Protein AF-0000000070794628 (afdb_homodimer)

pLDDT: mean 89.6, std 10.46, range [58.03, 98.62]

Structure (mmCIF, N/CA/C/O backbone):
data_AF-0000000070794628-model_v1
#
loop_
_entity.id
_entity.type
_entity.pdbx_description
1 polymer TraD
#
loop_
_atom_site.group_PDB
_atom_site.id
_atom_site.type_symbol
_atom_site.label_atom_id
_atom_site.label_alt_id
_atom_site.label_comp_id
_atom_site.label_asym_id
_atom_site.label_entity_id
_atom_site.label_seq_id
_atom_site.pdbx_PDB_ins_code
_atom_site.Cartn_x
_atom_site.Cartn_y
_atom_site.Cartn_z
_atom_site.occupancy
_atom_site.B_iso_or_equiv
_atom_site.auth_seq_id
_atom_site.auth_comp_id
_atom_site.auth_asym_id
_atom_site.auth_atom_id
_atom_site.pdbx_PDB_model_num
ATOM 1 N N . MET A 1 1 ? -42.969 34.594 23.125 1 58.53 1 MET A N 1
ATOM 2 C CA . MET A 1 1 ? -41.594 34.75 23.641 1 58.53 1 MET A CA 1
ATOM 3 C C . MET A 1 1 ? -40.719 33.594 23.188 1 58.53 1 MET A C 1
ATOM 5 O O . MET A 1 1 ? -39.562 33.812 22.844 1 58.53 1 MET A O 1
ATOM 9 N N . ASN A 1 2 ? -41.219 32.344 23.25 1 72.25 2 ASN A N 1
ATOM 10 C CA . ASN A 1 2 ? -40.5 31.078 23.391 1 72.25 2 ASN A CA 1
ATOM 11 C C . ASN A 1 2 ? -40.062 30.531 22.031 1 72.25 2 ASN A C 1
ATOM 13 O O . ASN A 1 2 ? -39.281 29.609 21.969 1 72.25 2 ASN A O 1
ATOM 17 N N . THR A 1 3 ? -40.375 31.344 21.047 1 85.94 3 THR A N 1
ATOM 18 C CA . THR A 1 3 ? -40.125 30.828 19.703 1 85.94 3 THR A CA 1
ATOM 19 C C . THR A 1 3 ? -38.719 31.156 19.25 1 85.94 3 THR A C 1
ATOM 21 O O . THR A 1 3 ? -38.062 30.359 18.562 1 85.94 3 THR A O 1
ATOM 24 N N . LEU A 1 4 ? -38.281 32.375 19.703 1 88 4 LEU A N 1
ATOM 25 C CA . LEU A 1 4 ? -36.938 32.812 19.344 1 88 4 LEU A CA 1
ATOM 26 C C . LEU A 1 4 ? -35.875 31.891 19.938 1 88 4 LEU A C 1
ATOM 28 O O . LEU A 1 4 ? -34.875 31.594 19.281 1 88 4 LEU A O 1
ATOM 32 N N . GLU A 1 5 ? -36.219 31.5 21.156 1 88.56 5 GLU A N 1
ATOM 33 C CA . GLU A 1 5 ? -35.312 30.594 21.828 1 88.56 5 GLU A CA 1
ATOM 34 C C . GLU A 1 5 ? -35.25 29.234 21.125 1 88.56 5 GLU A C 1
ATOM 36 O O . GLU A 1 5 ? -34.188 28.609 21.031 1 88.56 5 GLU A O 1
ATOM 41 N N . GLN A 1 6 ? -36.406 28.734 20.547 1 89.75 6 GLN A N 1
ATOM 42 C CA . GLN A 1 6 ? -36.5 27.453 19.844 1 89.75 6 GLN A CA 1
ATOM 43 C C . GLN A 1 6 ? -35.688 27.484 18.547 1 89.75 6 GLN A C 1
ATOM 45 O O . GLN A 1 6 ? -35.031 26.5 18.203 1 89.75 6 GLN A O 1
ATOM 50 N N . ILE A 1 7 ? -35.812 28.672 17.938 1 89.81 7 ILE A N 1
ATOM 51 C CA . ILE A 1 7 ? -35.125 28.828 16.672 1 89.81 7 ILE A CA 1
ATOM 52 C C . ILE A 1 7 ? -33.625 28.797 16.906 1 89.81 7 ILE A C 1
ATOM 54 O O . ILE A 1 7 ? -32.875 28.188 16.125 1 89.81 7 ILE A O 1
ATOM 58 N N . LYS A 1 8 ? -33.219 29.391 17.969 1 85 8 LYS A N 1
ATOM 59 C CA . LYS A 1 8 ? -31.797 29.406 18.328 1 85 8 LYS A CA 1
ATOM 60 C C . LYS A 1 8 ? -31.312 28 18.656 1 85 8 LYS A C 1
ATOM 62 O O . LYS A 1 8 ? -30.203 27.609 18.25 1 85 8 LYS A O 1
ATOM 67 N N . LYS A 1 9 ? -32.125 27.281 19.328 1 87.38 9 LYS A N 1
ATOM 68 C CA . LYS A 1 9 ? -31.781 25.906 19.703 1 87.38 9 LYS A CA 1
ATOM 69 C C . LYS A 1 9 ? -31.656 25.016 18.469 1 87.38 9 LYS A C 1
ATOM 71 O O . LYS A 1 9 ? -30.766 24.172 18.391 1 87.38 9 LYS A O 1
ATOM 76 N N . GLU A 1 10 ? -32.469 25.156 17.547 1 87.81 10 GLU A N 1
ATOM 77 C CA . GLU A 1 10 ? -32.438 24.375 16.328 1 87.81 10 GLU A CA 1
ATOM 78 C C . GLU A 1 10 ? -31.234 24.703 15.477 1 87.81 10 GLU A C 1
ATOM 80 O O . GLU A 1 10 ? -30.594 23.812 14.906 1 87.81 10 GLU A O 1
ATOM 85 N N . LYS A 1 11 ? -30.891 25.984 15.438 1 86.44 11 LYS A N 1
ATOM 86 C CA . LYS A 1 11 ? -29.734 26.438 14.672 1 86.44 11 LYS A CA 1
ATOM 87 C C . LYS A 1 11 ? -28.438 25.906 15.281 1 86.44 11 LYS A C 1
ATOM 89 O O . LYS A 1 11 ? -27.516 25.516 14.555 1 86.44 11 LYS A O 1
ATOM 94 N N . GLN A 1 12 ? -28.469 25.828 16.578 1 83.94 12 GLN A N 1
ATOM 95 C CA . GLN A 1 12 ? -27.312 25.312 17.297 1 83.94 12 GLN A CA 1
ATOM 96 C C . GLN A 1 12 ? -27.172 23.812 17.109 1 83.94 12 GLN A C 1
ATOM 98 O O . GLN A 1 12 ? -26.062 23.297 16.953 1 83.94 12 GLN A O 1
ATOM 103 N N . ALA A 1 13 ? -28.422 23.172 17.141 1 85.12 13 ALA A N 1
A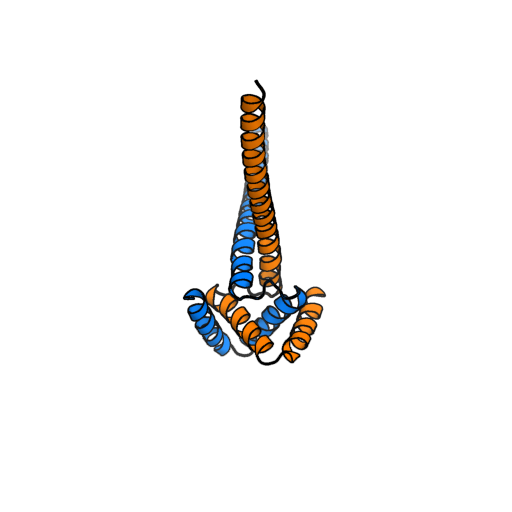TOM 104 C CA . ALA A 1 13 ? -28.422 21.719 16.906 1 85.12 13 ALA A CA 1
ATOM 105 C C . ALA A 1 13 ? -27.891 21.391 15.516 1 85.12 13 ALA A C 1
ATOM 107 O O . ALA A 1 13 ? -27.125 20.453 15.344 1 85.12 13 ALA A O 1
ATOM 108 N N . ILE A 1 14 ? -28.234 22.203 14.539 1 89.5 14 ILE A N 1
ATOM 109 C CA . ILE A 1 14 ? -27.812 22.016 13.156 1 89.5 14 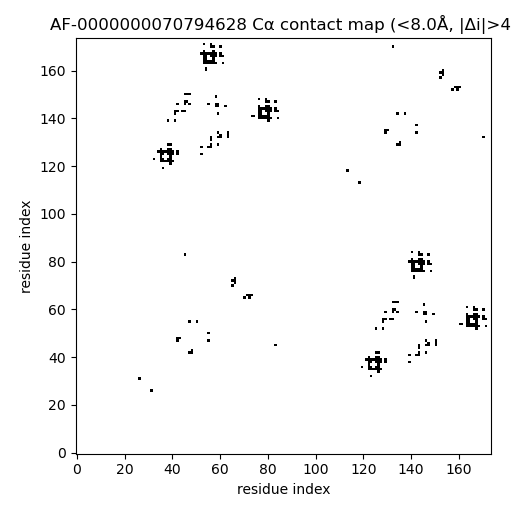ILE A CA 1
ATOM 110 C C . ILE A 1 14 ? -26.312 22.281 13.039 1 89.5 14 ILE A C 1
ATOM 112 O O . ILE A 1 14 ? -25.594 21.516 12.391 1 89.5 14 ILE A O 1
ATOM 116 N N . SER A 1 15 ? -25.938 23.312 13.656 1 88.06 15 SER A N 1
ATOM 117 C CA . SER A 1 15 ? -24.516 23.672 13.633 1 88.06 15 SER A CA 1
ATOM 118 C C . SER A 1 15 ? -23.672 22.578 14.273 1 88.06 15 SER A C 1
ATOM 120 O O . SER A 1 15 ? -22.594 22.234 13.766 1 88.06 15 SER A O 1
ATOM 122 N N . LYS A 1 16 ? -24.172 22.156 15.406 1 84.12 16 LYS A N 1
ATOM 123 C CA . LYS A 1 16 ? -23.484 21.078 16.125 1 84.12 16 LYS A CA 1
ATOM 124 C C . LYS A 1 16 ? -23.422 19.812 15.281 1 84.12 16 LYS A C 1
ATOM 126 O O . LYS A 1 16 ? -22.391 19.125 15.266 1 84.12 16 LYS A O 1
ATOM 131 N N . SER A 1 17 ? 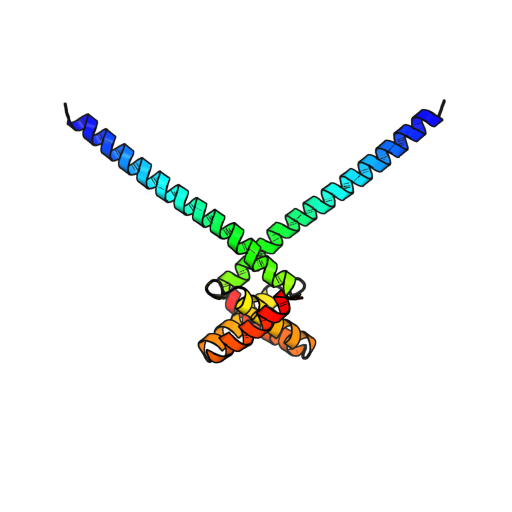-24.516 19.406 14.688 1 83.38 17 SER A N 1
ATOM 132 C CA . SER A 1 17 ? -24.562 18.234 13.82 1 83.38 17 SER A CA 1
ATOM 133 C C . SER A 1 17 ? -23.594 18.375 12.656 1 83.38 17 SER A C 1
ATOM 135 O O . SER A 1 17 ? -22.891 17.422 12.297 1 83.38 17 SER A O 1
ATOM 137 N N . LYS A 1 18 ? -23.5 19.547 12.078 1 84.81 18 LYS A N 1
ATOM 138 C CA . LYS A 1 18 ? -22.578 19.812 10.977 1 84.81 18 LYS A CA 1
ATOM 139 C C . LYS A 1 18 ? -21.125 19.734 11.438 1 84.81 18 LYS A C 1
ATOM 141 O O . LYS A 1 18 ? -20.281 19.188 10.742 1 84.81 18 LYS A O 1
ATOM 146 N N . GLN A 1 19 ? -20.938 20.266 12.656 1 84 19 GLN A N 1
ATOM 147 C CA . GLN A 1 19 ? -19.609 20.219 13.242 1 84 19 GLN A CA 1
ATOM 148 C C . GLN A 1 19 ? -19.188 18.781 13.523 1 84 19 GLN A C 1
ATOM 150 O O . GLN A 1 19 ? -18.031 18.391 13.289 1 84 19 GLN A O 1
ATOM 155 N N . SER A 1 20 ? -20.078 17.922 14.016 1 83.19 20 SER A N 1
ATOM 156 C CA . SER A 1 20 ? -19.812 16.516 14.305 1 83.19 20 SER A CA 1
ATOM 157 C C . SER A 1 20 ? -19.5 15.734 13.031 1 83.19 20 SER A C 1
ATOM 159 O O . SER A 1 20 ? -18.625 14.867 13.023 1 83.19 20 SER A O 1
ATOM 161 N N . LEU A 1 21 ? -20.25 16.062 12.039 1 78.06 21 LEU A N 1
ATOM 162 C CA . LEU A 1 21 ? -20.016 15.43 10.742 1 78.06 21 LEU A CA 1
ATOM 163 C C . LEU A 1 21 ? -18.672 15.828 10.164 1 78.06 21 LEU A C 1
ATOM 165 O O . LEU A 1 21 ? -17.953 14.984 9.617 1 78.06 21 LEU A O 1
ATOM 169 N N . ALA A 1 22 ? -18.375 17.062 10.289 1 79.06 22 ALA A N 1
ATOM 170 C CA . ALA A 1 22 ? -17.078 17.547 9.828 1 79.06 22 ALA A CA 1
ATOM 171 C C . ALA A 1 22 ? -15.938 16.891 10.594 1 79.06 22 ALA A C 1
ATOM 173 O O . ALA A 1 22 ? -14.922 16.516 10 1 79.06 22 ALA A O 1
ATOM 174 N N . LEU A 1 23 ? -16.078 16.781 11.867 1 73.69 23 LEU A N 1
ATOM 175 C CA . LEU A 1 23 ? -15.094 16.125 12.719 1 73.69 23 LEU A CA 1
ATOM 176 C C . LEU A 1 23 ? -14.969 14.641 12.352 1 73.69 23 LEU A C 1
ATOM 178 O O . LEU A 1 23 ? -13.867 14.094 12.336 1 73.69 23 LEU A O 1
ATOM 182 N N . ALA A 1 24 ? -16.078 13.977 12.133 1 72.25 24 ALA A N 1
ATOM 183 C CA . ALA A 1 24 ? -16.062 12.578 11.711 1 72.25 24 ALA A CA 1
ATOM 184 C C . ALA A 1 24 ? -15.32 12.398 10.391 1 72.25 24 ALA A C 1
ATOM 186 O O . ALA A 1 24 ? -14.57 11.438 10.219 1 72.25 24 ALA A O 1
ATOM 187 N N . LYS A 1 25 ? -15.516 13.297 9.5 1 69.31 25 LYS A N 1
ATOM 188 C CA . LYS A 1 25 ? -14.828 13.281 8.211 1 69.31 25 LYS A CA 1
ATOM 189 C C . LYS A 1 25 ? -13.336 13.516 8.391 1 69.31 25 LYS A C 1
ATOM 191 O O . LYS A 1 25 ? -12.516 12.859 7.73 1 69.31 25 LYS A O 1
ATOM 196 N N . LEU A 1 26 ? -13.078 14.383 9.242 1 65.31 26 LEU A N 1
ATOM 197 C CA . LEU A 1 26 ? -11.672 14.648 9.539 1 65.31 26 LEU A CA 1
ATOM 198 C C . LEU A 1 26 ? -11.008 13.422 10.148 1 65.31 26 LEU A C 1
ATOM 200 O O . LEU A 1 26 ? -9.867 13.086 9.805 1 65.31 26 LEU A O 1
ATOM 204 N N . LYS A 1 27 ? -11.648 12.898 11.156 1 64.56 27 LYS A N 1
ATOM 205 C CA . LYS A 1 27 ? -11.156 11.672 11.781 1 64.56 27 LYS A CA 1
ATOM 206 C C . LYS A 1 27 ? -10.977 10.562 10.742 1 64.56 27 LYS A C 1
ATOM 208 O O . LYS A 1 27 ? -10.008 9.812 10.797 1 64.56 27 LYS A O 1
ATOM 213 N N . LYS A 1 28 ? -11.953 10.602 9.891 1 64.44 28 LYS A N 1
ATOM 214 C CA . LYS A 1 28 ? -11.898 9.609 8.82 1 64.44 28 LYS A CA 1
ATOM 215 C C . LYS A 1 28 ? -10.734 9.883 7.879 1 64.44 28 LYS A C 1
ATOM 217 O O . LYS A 1 28 ? -10.031 8.953 7.465 1 64.44 28 LYS A O 1
ATOM 222 N N . ARG A 1 29 ? -10.617 11.102 7.66 1 61.53 29 ARG A N 1
ATOM 223 C CA . ARG A 1 29 ? -9.5 11.477 6.801 1 61.53 29 ARG A CA 1
ATOM 224 C C . ARG A 1 29 ? -8.164 11.156 7.465 1 61.53 29 ARG A C 1
ATOM 226 O O . ARG A 1 29 ? -7.254 10.641 6.816 1 61.53 29 ARG A O 1
ATOM 233 N N . ARG A 1 30 ? -8.172 11.516 8.695 1 63.19 30 ARG A N 1
ATOM 234 C CA . ARG A 1 30 ? -6.949 11.227 9.445 1 63.19 30 ARG A CA 1
ATOM 235 C C . ARG A 1 30 ? -6.688 9.727 9.516 1 63.19 30 ARG A C 1
ATOM 237 O O . ARG A 1 30 ? -5.555 9.273 9.328 1 63.19 30 ARG A O 1
ATOM 244 N N . ALA A 1 31 ? -7.801 9.055 9.789 1 67.06 31 ALA A N 1
ATOM 245 C CA . ALA A 1 31 ? -7.723 7.602 9.836 1 67.06 31 ALA A CA 1
ATOM 246 C C . ALA A 1 31 ? -7.363 7.027 8.469 1 67.06 31 ALA A C 1
ATOM 248 O O . ALA A 1 31 ? -6.598 6.062 8.375 1 67.06 31 ALA A O 1
ATOM 249 N N . ASP A 1 32 ? -7.715 7.875 7.582 1 82 32 ASP A N 1
ATOM 250 C CA . ASP A 1 32 ? -7.457 7.434 6.215 1 82 32 ASP A CA 1
ATOM 251 C C . ASP A 1 32 ? -5.984 7.602 5.852 1 82 32 ASP A C 1
ATOM 253 O O . ASP A 1 32 ? -5.379 6.703 5.262 1 82 32 ASP A O 1
ATOM 257 N N . THR A 1 33 ? -5.48 8.719 6.43 1 85.88 33 THR A N 1
ATOM 258 C CA . THR A 1 33 ? -4.078 8.953 6.113 1 85.88 33 THR A CA 1
ATOM 259 C C . THR A 1 33 ? -3.182 7.953 6.832 1 85.88 33 THR A C 1
ATOM 261 O O . THR A 1 33 ? -2.266 7.387 6.227 1 85.88 33 THR A O 1
ATOM 264 N N . ARG A 1 34 ? -3.422 7.73 8.094 1 89.5 34 ARG A N 1
ATOM 265 C CA . ARG A 1 34 ? -2.662 6.75 8.859 1 89.5 34 ARG A CA 1
ATOM 266 C C . ARG A 1 34 ? -2.791 5.355 8.25 1 89.5 34 ARG A C 1
ATOM 268 O O . ARG A 1 34 ? -1.804 4.625 8.148 1 89.5 34 ARG A O 1
ATOM 275 N N . CYS A 1 35 ? -4.02 5.078 7.844 1 91.81 35 CYS A N 1
ATOM 276 C CA . CYS A 1 35 ? -4.266 3.783 7.219 1 91.81 35 CYS A CA 1
ATOM 277 C C . CYS A 1 35 ? -3.469 3.637 5.93 1 91.81 35 CYS A C 1
ATOM 279 O O . CYS A 1 35 ? -2.814 2.615 5.715 1 91.81 35 CYS A O 1
ATOM 281 N N . LYS A 1 36 ? -3.43 4.746 5.152 1 94.25 36 LYS A N 1
ATOM 282 C CA . LYS A 1 36 ? -2.691 4.719 3.893 1 94.25 36 LYS A CA 1
ATOM 283 C C . LYS A 1 36 ? -1.194 4.562 4.137 1 94.25 36 LYS A C 1
ATOM 285 O O . LYS A 1 36 ? -0.51 3.848 3.4 1 94.25 36 LYS A O 1
ATOM 290 N N . ILE A 1 37 ? -0.719 5.199 5.125 1 94.56 37 ILE A N 1
ATOM 291 C CA . ILE A 1 37 ? 0.693 5.098 5.477 1 94.56 37 ILE A CA 1
ATOM 292 C C . ILE A 1 37 ? 1.018 3.666 5.902 1 94.56 37 ILE A C 1
ATOM 294 O O . ILE A 1 37 ? 2.035 3.105 5.488 1 94.56 37 ILE A O 1
ATOM 298 N N . GLU A 1 38 ? 0.184 3.088 6.746 1 94.44 38 GLU A N 1
ATOM 299 C CA . GLU A 1 38 ? 0.379 1.716 7.203 1 94.44 38 GLU A CA 1
ATOM 300 C C . GLU A 1 38 ? 0.357 0.734 6.035 1 94.44 38 GLU A C 1
ATOM 302 O O . GLU A 1 38 ? 1.235 -0.123 5.922 1 94.44 38 GLU A O 1
ATOM 307 N N . LEU A 1 39 ? -0.591 0.895 5.195 1 96.38 39 LEU A N 1
ATOM 308 C CA . LEU A 1 39 ? -0.743 -0.002 4.051 1 96.38 39 LEU A CA 1
ATOM 309 C C . LEU A 1 39 ? 0.427 0.147 3.086 1 96.38 39 LEU A C 1
ATOM 311 O O . LEU A 1 39 ? 0.929 -0.846 2.553 1 96.38 39 LEU A O 1
ATOM 315 N N . GLY A 1 40 ? 0.852 1.398 2.898 1 96.38 40 GLY A N 1
ATOM 316 C CA . GLY A 1 40 ? 2.016 1.643 2.062 1 96.38 40 GLY A CA 1
ATOM 317 C C . GLY A 1 40 ? 3.279 0.996 2.598 1 96.38 40 GLY A C 1
ATOM 318 O O . GLY A 1 40 ? 4.129 0.544 1.825 1 96.38 40 GLY A O 1
ATOM 319 N N . GLY A 1 41 ? 3.393 1.033 3.896 1 95.44 41 GLY A N 1
ATOM 320 C CA . GLY A 1 41 ? 4.527 0.37 4.523 1 95.44 41 GLY A CA 1
ATOM 321 C C . GLY A 1 41 ? 4.598 -1.112 4.211 1 95.44 41 GLY A C 1
ATOM 322 O O . GLY A 1 41 ? 5.688 -1.674 4.086 1 95.44 41 GLY A O 1
ATOM 323 N N . LEU A 1 42 ? 3.457 -1.801 4.059 1 97.44 42 LEU A N 1
ATOM 324 C CA . LEU A 1 42 ? 3.426 -3.217 3.713 1 97.44 42 LEU A CA 1
ATOM 325 C C . LEU A 1 42 ? 3.975 -3.445 2.309 1 97.44 42 LEU A C 1
ATOM 327 O O . LEU A 1 42 ? 4.688 -4.422 2.066 1 97.44 42 LEU A O 1
ATOM 331 N N . VAL A 1 43 ? 3.678 -2.518 1.369 1 97.75 43 VAL A N 1
ATOM 332 C CA . VAL A 1 43 ? 4.18 -2.602 0.001 1 97.75 43 VAL A CA 1
ATOM 333 C C . VAL A 1 43 ? 5.703 -2.494 0.003 1 97.75 43 VAL A C 1
ATOM 335 O O . VAL A 1 43 ? 6.387 -3.26 -0.681 1 97.75 43 VAL A O 1
ATOM 338 N N . ILE A 1 44 ? 6.223 -1.6 0.849 1 96.06 44 ILE A N 1
ATOM 339 C CA . ILE A 1 44 ? 7.664 -1.405 0.958 1 96.06 44 ILE A CA 1
ATOM 340 C C . ILE A 1 44 ? 8.305 -2.643 1.583 1 96.06 44 ILE A C 1
ATOM 342 O O . ILE A 1 44 ? 9.328 -3.135 1.095 1 96.06 44 ILE A O 1
ATOM 346 N N . LYS A 1 45 ? 7.711 -3.125 2.609 1 95.25 45 LYS A N 1
ATOM 347 C CA . LYS A 1 45 ? 8.242 -4.301 3.293 1 95.25 45 LYS A CA 1
ATOM 348 C C . LYS A 1 45 ? 8.297 -5.504 2.355 1 95.25 45 LYS A C 1
ATOM 350 O O . LYS A 1 45 ? 9.195 -6.344 2.467 1 95.25 45 LYS A O 1
ATOM 355 N N . ALA A 1 46 ? 7.359 -5.648 1.488 1 97.38 46 ALA A N 1
ATOM 356 C CA . ALA A 1 46 ? 7.289 -6.773 0.561 1 97.38 46 ALA A CA 1
ATOM 357 C C . ALA A 1 46 ? 8.328 -6.637 -0.55 1 97.38 46 ALA A C 1
ATOM 359 O O . ALA A 1 46 ? 8.477 -7.535 -1.383 1 97.38 46 ALA A O 1
ATOM 360 N N . GLY A 1 47 ? 9.016 -5.535 -0.641 1 94.25 47 GLY A N 1
ATOM 361 C CA . GLY A 1 47 ? 10.055 -5.324 -1.642 1 94.25 47 GLY A CA 1
ATOM 362 C C . GLY A 1 47 ? 9.5 -4.93 -2.998 1 94.25 47 GLY A C 1
ATOM 363 O O . GLY A 1 47 ? 10.133 -5.176 -4.027 1 94.25 47 GLY A O 1
ATOM 364 N N . MET A 1 48 ? 8.32 -4.293 -2.961 1 96.19 48 MET A N 1
ATOM 365 C CA . MET A 1 48 ? 7.66 -4.027 -4.234 1 96.19 48 MET A CA 1
ATOM 366 C C . MET A 1 48 ? 7.781 -2.557 -4.617 1 96.19 48 MET A C 1
ATOM 368 O O . MET A 1 48 ? 7.316 -2.148 -5.684 1 96.19 48 MET A O 1
ATOM 372 N N . VAL A 1 49 ? 8.492 -1.792 -3.828 1 94 49 VAL A N 1
ATOM 373 C CA . VAL A 1 49 ? 8.5 -0.34 -3.973 1 94 49 VAL A CA 1
ATOM 374 C C . VAL A 1 49 ? 9.164 0.044 -5.293 1 94 49 VAL A C 1
ATOM 376 O O . VAL A 1 49 ? 8.883 1.108 -5.852 1 94 49 VAL A O 1
ATOM 379 N N . HIS A 1 50 ? 9.93 -0.816 -5.863 1 93.25 50 HIS A N 1
ATOM 380 C CA . HIS A 1 50 ? 10.672 -0.493 -7.078 1 93.25 50 HIS A CA 1
ATOM 381 C C . HIS A 1 50 ? 9.867 -0.837 -8.328 1 93.25 50 HIS A C 1
ATOM 383 O O . HIS A 1 50 ? 10.273 -0.505 -9.445 1 93.25 50 HIS A O 1
ATOM 389 N N . PHE A 1 51 ? 8.758 -1.52 -8.172 1 96 51 PHE A N 1
ATOM 390 C CA . PHE A 1 51 ? 7.883 -1.815 -9.297 1 96 51 PHE A CA 1
ATOM 391 C C . PHE A 1 51 ? 6.996 -0.618 -9.633 1 96 51 PHE A C 1
ATOM 393 O O . PHE A 1 51 ? 6.738 0.223 -8.766 1 96 51 PHE A O 1
ATOM 400 N N . ASN A 1 52 ? 6.555 -0.591 -10.891 1 95.19 52 ASN A N 1
ATOM 401 C CA . ASN A 1 52 ? 5.602 0.45 -11.258 1 95.19 52 ASN A CA 1
ATOM 402 C C . ASN A 1 52 ? 4.246 0.228 -10.594 1 95.19 52 ASN A C 1
ATOM 404 O O . ASN A 1 52 ? 3.904 -0.9 -10.242 1 95.19 52 ASN A O 1
ATOM 408 N N . LYS A 1 53 ? 3.506 1.317 -10.383 1 97.38 53 LYS A N 1
ATOM 409 C CA . LYS A 1 53 ? 2.23 1.294 -9.672 1 97.38 53 LYS A CA 1
ATOM 410 C C . LYS A 1 53 ? 1.261 0.307 -10.32 1 97.38 53 LYS A C 1
ATOM 412 O O . LYS A 1 53 ? 0.487 -0.353 -9.625 1 97.38 53 LYS A O 1
ATOM 417 N N . SER A 1 54 ? 1.324 0.235 -11.625 1 97.75 54 SER A N 1
ATOM 418 C CA . SER A 1 54 ? 0.439 -0.689 -12.328 1 97.75 54 SER A CA 1
ATOM 419 C C . SER A 1 54 ? 0.746 -2.137 -11.961 1 97.75 54 SER A C 1
ATOM 421 O O . SER A 1 54 ? -0.165 -2.957 -11.836 1 97.75 54 SER A O 1
ATOM 423 N N . ILE A 1 55 ? 2 -2.514 -11.805 1 98.44 55 ILE A N 1
ATOM 424 C CA . ILE A 1 55 ? 2.393 -3.865 -11.43 1 98.44 55 ILE A CA 1
ATOM 425 C C . ILE A 1 55 ? 1.917 -4.16 -10.008 1 98.44 55 ILE A C 1
ATOM 427 O O . ILE A 1 55 ? 1.334 -5.215 -9.75 1 98.44 55 ILE A O 1
ATOM 431 N N . ILE A 1 56 ? 2.131 -3.195 -9.125 1 98.56 56 ILE A N 1
ATOM 432 C CA . ILE A 1 56 ? 1.738 -3.361 -7.73 1 98.56 56 ILE A CA 1
ATOM 433 C C . ILE A 1 56 ? 0.225 -3.543 -7.641 1 98.56 56 ILE A C 1
ATOM 435 O O . ILE A 1 56 ? -0.257 -4.48 -7 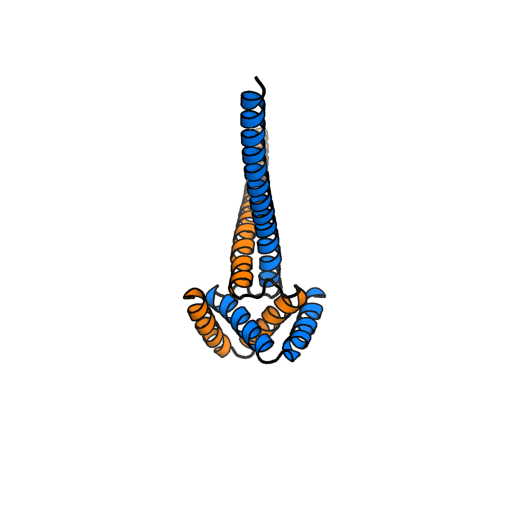1 98.56 56 ILE A O 1
ATOM 439 N N . LEU A 1 57 ? -0.521 -2.652 -8.328 1 98.56 57 LEU A N 1
ATOM 440 C CA . LEU A 1 57 ? -1.977 -2.756 -8.328 1 98.56 57 LEU A CA 1
ATOM 441 C C . LEU A 1 57 ? -2.426 -4.082 -8.938 1 98.56 57 LEU A C 1
ATOM 443 O O . LEU A 1 57 ? -3.381 -4.695 -8.453 1 98.56 57 LEU A O 1
ATOM 447 N N . GLY A 1 58 ? -1.748 -4.449 -9.953 1 98.62 58 GLY A N 1
ATOM 448 C CA . GLY A 1 58 ? -2.076 -5.719 -10.586 1 98.62 58 GLY A CA 1
ATOM 449 C C . GLY A 1 58 ? -1.87 -6.91 -9.672 1 98.62 58 GLY A C 1
ATOM 450 O O . GLY A 1 58 ? -2.695 -7.824 -9.641 1 98.62 58 GLY A O 1
ATOM 451 N N . CYS A 1 59 ? -0.771 -6.906 -8.961 1 98.62 59 CYS A N 1
ATOM 452 C CA . CYS A 1 59 ? -0.498 -7.961 -7.992 1 98.62 59 CYS A CA 1
ATOM 453 C C . CYS A 1 59 ? -1.604 -8.039 -6.945 1 98.62 59 CYS A C 1
ATOM 455 O O . CYS A 1 59 ? -2.143 -9.117 -6.688 1 98.62 59 CYS A O 1
ATOM 457 N N . LEU A 1 60 ? -1.945 -6.902 -6.43 1 98.62 60 LEU A N 1
ATOM 458 C CA . LEU A 1 60 ? -2.98 -6.82 -5.402 1 98.62 60 LEU A CA 1
ATOM 459 C C . LEU A 1 60 ? -4.332 -7.262 -5.957 1 98.62 60 LEU A C 1
ATOM 461 O O . LEU A 1 60 ? -5.023 -8.07 -5.34 1 98.62 60 LEU A O 1
ATOM 465 N N . GLY A 1 61 ? -4.641 -6.793 -7.125 1 98.06 61 GLY A N 1
ATOM 466 C CA . GLY A 1 61 ? -5.906 -7.141 -7.758 1 98.06 61 GLY A CA 1
ATOM 467 C C . GLY A 1 61 ? -6.023 -8.617 -8.086 1 98.06 61 GLY A C 1
ATOM 468 O O . GLY A 1 61 ? -7.074 -9.227 -7.871 1 98.06 61 GLY A O 1
ATOM 469 N N . PHE A 1 62 ? -4.922 -9.141 -8.586 1 98.19 62 PHE A N 1
ATOM 470 C CA . PHE A 1 62 ? -4.891 -10.555 -8.953 1 98.19 62 PHE A CA 1
ATOM 471 C C . PHE A 1 62 ? -5.141 -11.438 -7.73 1 98.19 62 PHE A C 1
ATOM 473 O O . PHE A 1 62 ? -5.969 -12.344 -7.777 1 98.19 62 PHE A O 1
ATOM 480 N N . THR A 1 63 ? -4.484 -11.141 -6.629 1 98.31 63 THR A N 1
ATOM 481 C CA . THR A 1 63 ? -4.602 -11.984 -5.441 1 98.31 63 THR A CA 1
ATOM 482 C C . THR A 1 63 ? -5.941 -11.758 -4.746 1 98.31 63 THR A C 1
ATOM 484 O O . THR A 1 63 ? -6.504 -12.688 -4.164 1 98.31 63 THR A O 1
ATOM 487 N N . THR A 1 64 ? -6.465 -10.516 -4.848 1 97.62 64 THR A N 1
ATOM 488 C CA . THR A 1 64 ? -7.805 -10.258 -4.336 1 97.62 64 THR A CA 1
ATOM 489 C C . THR A 1 64 ? -8.836 -11.133 -5.039 1 97.62 64 THR A C 1
ATOM 491 O O . THR A 1 64 ? -9.656 -11.781 -4.387 1 97.62 64 THR A O 1
ATOM 494 N N . LYS A 1 65 ? -8.773 -11.172 -6.344 1 97.12 65 LYS A N 1
ATOM 495 C CA . LYS A 1 65 ? -9.703 -11.992 -7.125 1 97.12 65 LYS A CA 1
ATOM 496 C C . LYS A 1 65 ? -9.523 -13.477 -6.809 1 97.12 65 LYS A C 1
ATOM 498 O O . LYS A 1 65 ? -10.492 -14.234 -6.773 1 97.12 65 LYS A O 1
ATOM 503 N N . LEU A 1 66 ? -8.258 -13.898 -6.617 1 97.69 66 LEU A N 1
ATOM 504 C CA . LEU A 1 66 ? -7.953 -15.289 -6.273 1 97.69 66 LEU A CA 1
ATOM 505 C C . LEU A 1 66 ? -8.617 -15.68 -4.961 1 97.69 66 LEU A C 1
ATOM 507 O O . LEU A 1 66 ? -9.227 -16.75 -4.859 1 97.69 66 LEU A O 1
ATOM 511 N N . ILE A 1 67 ? -8.578 -14.797 -3.961 1 97.62 67 ILE A N 1
ATOM 512 C CA . ILE A 1 67 ? -9.172 -15.062 -2.656 1 97.62 67 ILE A CA 1
ATOM 513 C C . ILE A 1 67 ? -10.695 -15.133 -2.791 1 97.62 67 ILE A C 1
ATOM 515 O O . ILE A 1 67 ? -11.336 -15.977 -2.158 1 97.62 67 ILE A O 1
ATOM 519 N N . GLU A 1 68 ? -11.273 -14.273 -3.586 1 95.81 68 GLU A N 1
ATOM 520 C CA . GLU A 1 68 ? -12.719 -14.242 -3.789 1 95.81 68 GLU A CA 1
ATOM 521 C C . GLU A 1 68 ? -13.211 -15.516 -4.461 1 95.81 68 GLU A C 1
ATOM 523 O O . GLU A 1 68 ? -14.281 -16.031 -4.129 1 95.81 68 GLU A O 1
ATOM 528 N N . LYS A 1 69 ? -12.422 -16.016 -5.359 1 97.12 69 LYS A N 1
ATOM 529 C CA . LYS A 1 69 ? -12.789 -17.234 -6.098 1 97.12 69 LYS A CA 1
ATOM 530 C C . LYS A 1 69 ? -12.492 -18.484 -5.281 1 97.12 69 LYS A C 1
ATOM 532 O O . LYS A 1 69 ? -13.242 -19.453 -5.336 1 97.12 69 LYS A O 1
ATOM 537 N N . GLN A 1 70 ? -11.383 -18.453 -4.594 1 97.75 70 GLN A N 1
ATOM 538 C CA . GLN A 1 70 ? -10.922 -19.562 -3.783 1 97.75 70 GLN A CA 1
ATOM 539 C C . GLN A 1 70 ? -10.531 -19.109 -2.381 1 97.75 70 GLN A C 1
ATOM 541 O O . GLN A 1 70 ? -9.359 -18.844 -2.111 1 97.75 70 GLN A O 1
ATOM 546 N N . PRO A 1 71 ? -11.406 -19.156 -1.457 1 95.5 71 PRO A N 1
ATOM 547 C CA . PRO A 1 71 ? -11.203 -18.594 -0.122 1 95.5 71 PRO A CA 1
ATOM 548 C C . PRO A 1 71 ? -10.07 -19.266 0.642 1 95.5 71 PRO A C 1
ATOM 550 O O . PRO A 1 71 ? -9.547 -18.703 1.607 1 95.5 71 PRO A O 1
ATOM 553 N N . GLU A 1 72 ? -9.703 -20.438 0.15 1 96.25 72 GLU A N 1
ATOM 554 C CA . GLU A 1 72 ? -8.609 -21.156 0.802 1 96.25 72 GLU A CA 1
ATOM 555 C C . GLU A 1 72 ? -7.297 -20.375 0.669 1 96.25 72 GLU A C 1
ATOM 557 O O . GLU A 1 72 ? -6.398 -20.531 1.504 1 96.25 72 GLU A O 1
ATOM 562 N N . TYR A 1 73 ? -7.223 -19.516 -0.281 1 97.31 73 TYR A N 1
ATOM 563 C CA . TYR A 1 73 ? -6 -18.766 -0.51 1 97.31 73 TYR A CA 1
ATOM 564 C C . TYR A 1 73 ? -5.816 -17.688 0.56 1 97.31 73 TYR A C 1
ATOM 566 O O . TYR A 1 73 ? -4.703 -17.203 0.772 1 97.31 73 TYR A O 1
ATOM 574 N N . LYS A 1 74 ? -6.918 -17.391 1.217 1 96.94 74 LYS A N 1
ATOM 575 C CA . LYS A 1 74 ? -6.816 -16.438 2.314 1 96.94 74 LYS A CA 1
ATOM 576 C C . LYS A 1 74 ? -5.828 -16.922 3.375 1 96.94 74 LYS A C 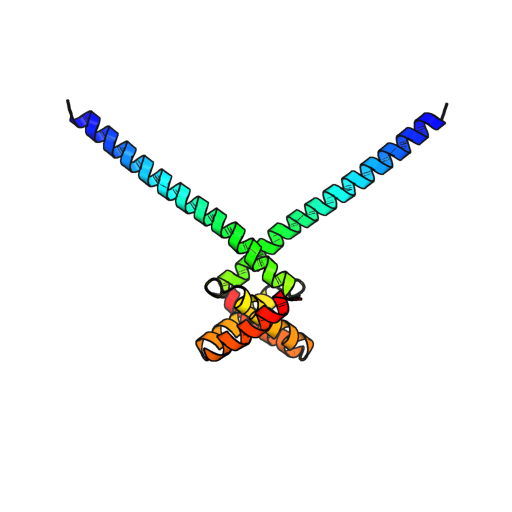1
ATOM 578 O O . LYS A 1 74 ? -4.914 -16.188 3.758 1 96.94 74 LYS A O 1
ATOM 583 N N . LYS A 1 75 ? -6.082 -18.109 3.76 1 97.12 75 LYS A N 1
ATOM 584 C CA . LYS A 1 75 ? -5.203 -18.703 4.766 1 97.12 75 LYS A CA 1
ATOM 585 C C . LYS A 1 75 ? -3.783 -18.859 4.227 1 97.12 75 LYS A C 1
ATOM 587 O O . LYS A 1 75 ? -2.811 -18.672 4.957 1 97.12 75 LYS A O 1
ATOM 592 N N . PHE A 1 76 ? -3.695 -19.234 3.033 1 97.94 76 PHE A N 1
ATOM 593 C CA . PHE A 1 76 ? -2.412 -19.406 2.363 1 97.94 76 PHE A CA 1
ATOM 594 C C . PHE A 1 76 ? -1.604 -18.125 2.396 1 97.94 76 PHE A C 1
ATOM 596 O O . PHE A 1 76 ? -0.451 -18.109 2.83 1 97.94 76 PHE A O 1
ATOM 603 N N . PHE A 1 77 ? -2.199 -17.016 2.031 1 98.25 77 PHE A N 1
ATOM 604 C CA . PHE A 1 77 ? -1.513 -15.727 1.994 1 98.25 77 PHE A CA 1
ATOM 605 C C . PHE A 1 77 ? -1.235 -15.219 3.404 1 98.25 77 PHE A C 1
ATOM 607 O O . PHE A 1 77 ? -0.204 -14.594 3.652 1 98.25 77 PHE A O 1
ATOM 614 N N . GLU A 1 78 ? -2.166 -15.516 4.285 1 98 78 GLU A N 1
ATOM 615 C CA . GLU A 1 78 ? -1.953 -15.117 5.672 1 98 78 GLU A CA 1
ATOM 616 C C . GLU A 1 78 ? -0.699 -15.766 6.246 1 98 78 GLU A C 1
ATOM 618 O O . GLU A 1 78 ? 0.067 -15.117 6.965 1 98 78 GLU A O 1
ATOM 623 N N . GLU A 1 79 ? -0.526 -16.953 5.922 1 97.81 79 GLU A N 1
ATOM 624 C CA . GLU A 1 79 ? 0.654 -17.672 6.395 1 97.81 79 GLU A CA 1
ATOM 625 C C . GLU A 1 79 ? 1.933 -17.078 5.816 1 97.81 79 GLU A C 1
ATOM 627 O O . GLU A 1 79 ? 2.92 -16.891 6.531 1 97.81 79 GLU A O 1
ATOM 632 N N . ILE A 1 80 ? 1.925 -16.766 4.594 1 97.75 80 ILE A N 1
ATOM 633 C CA . ILE A 1 80 ? 3.07 -16.141 3.949 1 97.75 80 ILE A CA 1
ATOM 634 C C . ILE A 1 80 ? 3.352 -14.789 4.605 1 97.75 80 ILE A C 1
ATOM 636 O O . ILE A 1 80 ? 4.5 -14.469 4.914 1 97.75 80 ILE A O 1
ATOM 640 N N . GLY A 1 81 ? 2.293 -13.977 4.781 1 98.06 81 GLY A N 1
ATOM 641 C CA . GLY A 1 81 ? 2.441 -12.672 5.41 1 98.06 81 GLY A CA 1
ATOM 642 C C . GLY A 1 81 ? 3.021 -12.75 6.809 1 98.06 81 GLY A C 1
ATOM 643 O O . GLY A 1 81 ? 3.891 -11.953 7.172 1 98.06 81 GLY A O 1
ATOM 644 N N . ASN A 1 82 ? 2.557 -13.695 7.539 1 97.19 82 ASN A N 1
ATOM 645 C CA . ASN A 1 82 ? 3.068 -13.891 8.891 1 97.19 82 ASN A CA 1
ATOM 646 C C . ASN A 1 82 ? 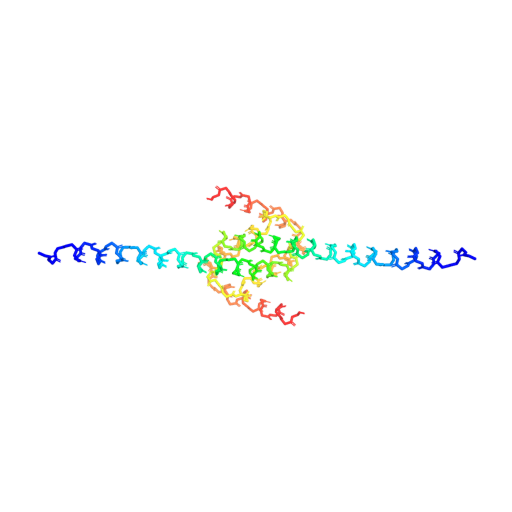4.562 -14.195 8.883 1 97.19 82 ASN A C 1
ATOM 648 O O . ASN A 1 82 ? 5.305 -13.703 9.742 1 97.19 82 ASN A O 1
ATOM 652 N N . GLU A 1 83 ? 4.953 -14.93 8 1 96.75 83 GLU A N 1
ATOM 653 C CA . GLU A 1 83 ? 6.367 -15.258 7.875 1 96.75 83 GLU A CA 1
ATOM 654 C C . GLU A 1 83 ? 7.191 -14.031 7.496 1 96.75 83 GLU A C 1
ATOM 656 O O . GLU A 1 83 ? 8.297 -13.844 8 1 96.75 83 GLU A O 1
ATOM 661 N N . LEU A 1 84 ? 6.664 -13.219 6.672 1 95.62 84 LEU A N 1
ATOM 662 C CA . LEU A 1 84 ? 7.363 -12.016 6.215 1 95.62 84 LEU A CA 1
ATOM 663 C C . LEU A 1 84 ? 7.434 -10.977 7.324 1 95.62 84 LEU A C 1
ATOM 665 O O . LEU A 1 84 ? 8.406 -10.219 7.406 1 95.62 84 LEU A O 1
ATOM 669 N N . PHE A 1 85 ? 6.371 -10.906 8.172 1 92.62 85 PHE A N 1
ATOM 670 C CA . PHE A 1 85 ? 6.375 -9.969 9.297 1 92.62 85 PHE A CA 1
ATOM 671 C C . PHE A 1 85 ? 7.508 -10.289 10.258 1 92.62 85 PHE A C 1
ATOM 673 O O . PHE A 1 85 ? 8.047 -9.398 10.922 1 92.62 85 PHE A O 1
ATOM 680 N N . LEU A 1 86 ? 7.777 -11.609 10.258 1 87.31 86 LEU A N 1
ATOM 681 C CA . LEU A 1 86 ? 8.82 -12.062 11.172 1 87.31 86 LEU A CA 1
ATOM 682 C C . LEU A 1 86 ? 10.203 -11.742 10.625 1 87.31 86 LEU A C 1
ATOM 684 O O . LEU A 1 86 ? 11.188 -11.727 11.367 1 87.31 86 LEU A O 1
ATOM 688 N N . LYS A 1 87 ? 10.32 -11.422 9.406 1 79.25 87 LYS A N 1
ATOM 689 C CA . LYS A 1 87 ? 11.609 -11.117 8.797 1 79.25 87 LYS A CA 1
ATOM 690 C C . LYS A 1 87 ? 11.898 -9.617 8.836 1 79.25 87 LYS A C 1
ATOM 692 O O . LYS A 1 87 ? 13.023 -9.203 9.117 1 79.25 87 LYS A O 1
ATOM 697 N N . MET B 1 1 ? 46.844 35.344 12.445 1 58.03 1 MET B N 1
ATOM 698 C CA . MET B 1 1 ? 45.531 35.938 12.281 1 58.03 1 MET B CA 1
ATOM 699 C C . MET B 1 1 ? 44.562 34.938 11.641 1 58.03 1 MET B C 1
ATOM 701 O O . MET B 1 1 ? 43.406 34.875 12.023 1 58.03 1 MET B O 1
ATOM 705 N N . ASN B 1 2 ? 45.031 34.188 10.617 1 72.12 2 ASN B N 1
ATOM 706 C CA . ASN B 1 2 ? 44.25 33.562 9.547 1 72.12 2 ASN B CA 1
ATOM 707 C C . ASN B 1 2 ? 43.719 32.188 9.961 1 72.12 2 ASN B C 1
ATOM 709 O O . ASN B 1 2 ? 42.844 31.641 9.297 1 72.12 2 ASN B O 1
ATOM 713 N N . THR B 1 3 ? 44.031 31.906 11.172 1 84.44 3 THR B N 1
ATOM 714 C CA . THR B 1 3 ? 43.688 30.547 11.602 1 84.44 3 THR B CA 1
ATOM 715 C C . THR B 1 3 ? 42.281 30.484 12.172 1 84.44 3 THR B C 1
ATOM 717 O O . THR B 1 3 ? 41.562 29.516 11.961 1 84.44 3 THR B O 1
ATOM 720 N N . LEU B 1 4 ? 41.938 31.609 12.875 1 87.06 4 LEU B N 1
ATOM 721 C CA . LEU B 1 4 ? 40.625 31.688 13.484 1 87.06 4 LEU B CA 1
ATOM 722 C C . LEU B 1 4 ? 39.531 31.688 12.414 1 87.06 4 LEU B C 1
ATOM 724 O O . LEU B 1 4 ? 38.469 31.062 12.602 1 87.06 4 LEU B O 1
ATOM 728 N N . GLU B 1 5 ? 39.906 32.375 11.32 1 88.25 5 GLU B N 1
ATOM 729 C CA . GLU B 1 5 ? 38.969 32.438 10.211 1 88.25 5 GLU B CA 1
ATOM 730 C C . GLU B 1 5 ? 38.812 31.062 9.562 1 88.25 5 GLU B C 1
ATOM 732 O O . GLU B 1 5 ? 37.688 30.688 9.156 1 88.25 5 GLU B O 1
ATOM 737 N N . GLN B 1 6 ? 39.875 30.203 9.516 1 89.12 6 GLN B N 1
ATOM 738 C CA . GLN B 1 6 ? 39.844 28.859 8.938 1 89.12 6 GLN B CA 1
ATOM 739 C C . GLN B 1 6 ? 38.969 27.922 9.766 1 89.12 6 GLN B C 1
ATOM 741 O O . GLN B 1 6 ? 38.25 27.109 9.211 1 89.12 6 GLN B O 1
ATOM 746 N N . ILE B 1 7 ? 39.156 28.156 11.078 1 89.38 7 ILE B N 1
ATOM 747 C CA . ILE B 1 7 ? 38.406 27.312 12 1 89.38 7 ILE B CA 1
ATOM 748 C C . ILE B 1 7 ? 36.906 27.594 11.859 1 89.38 7 ILE B C 1
ATOM 750 O O . ILE B 1 7 ? 36.094 26.672 11.875 1 89.38 7 ILE B O 1
ATOM 754 N N . LYS B 1 8 ? 36.625 28.844 11.68 1 84.75 8 LYS B N 1
ATOM 755 C CA . LYS B 1 8 ? 35.219 29.25 11.508 1 84.75 8 LYS B CA 1
ATOM 756 C C . LYS B 1 8 ? 34.656 28.688 10.211 1 84.75 8 LYS B C 1
ATOM 758 O O . LYS B 1 8 ? 33.5 28.234 10.18 1 84.75 8 LYS B O 1
ATOM 763 N N . LYS B 1 9 ? 35.469 28.688 9.211 1 87.12 9 LYS B N 1
ATOM 764 C CA . LYS B 1 9 ? 35.031 28.188 7.906 1 87.12 9 LYS B CA 1
ATOM 765 C C . LYS B 1 9 ? 34.781 26.672 7.957 1 87.12 9 LYS B C 1
ATOM 767 O O . LYS B 1 9 ? 33.844 26.188 7.348 1 87.12 9 LYS B O 1
ATOM 772 N N . GLU B 1 10 ? 35.562 25.969 8.648 1 87 10 GLU B N 1
ATOM 773 C CA . GLU B 1 10 ? 35.438 24.531 8.781 1 87 10 GLU B CA 1
ATOM 774 C C . GLU B 1 10 ? 34.188 24.172 9.594 1 87 10 GLU B C 1
ATOM 776 O O . GLU B 1 10 ? 33.469 23.234 9.242 1 87 10 GLU B O 1
ATOM 781 N N . LYS B 1 11 ? 33.938 24.969 10.633 1 86.75 11 LYS B N 1
ATOM 782 C CA . LYS B 1 11 ? 32.75 24.734 11.484 1 86.75 11 LYS B CA 1
ATOM 783 C C . LYS B 1 11 ? 31.469 25 10.719 1 86.75 11 LYS B C 1
ATOM 785 O O . LYS B 1 11 ? 30.484 24.281 10.883 1 86.75 11 LYS B O 1
ATOM 790 N N . GLN B 1 12 ? 31.547 25.969 9.875 1 84.06 12 GLN B N 1
ATOM 791 C CA . GLN B 1 12 ? 30.406 26.328 9.055 1 84.06 12 GLN B CA 1
ATOM 792 C C . GLN B 1 12 ? 30.141 25.281 7.977 1 84.06 12 GLN B C 1
ATOM 794 O O . GLN B 1 12 ? 28.984 24.938 7.699 1 84.06 12 GLN B O 1
ATOM 799 N N . ALA B 1 13 ? 31.344 24.781 7.402 1 84.75 13 ALA B N 1
ATOM 800 C CA . ALA B 1 13 ? 31.234 23.719 6.406 1 84.75 13 ALA B CA 1
ATOM 801 C C . ALA B 1 13 ? 30.609 22.469 7.008 1 84.75 13 ALA B C 1
ATOM 803 O O . ALA B 1 13 ? 29.766 21.828 6.379 1 84.75 13 ALA B O 1
ATOM 804 N N . ILE B 1 14 ? 30.953 22.188 8.25 1 89.5 14 ILE B N 1
ATOM 805 C CA . ILE B 1 14 ? 30.438 21.016 8.945 1 89.5 14 ILE B CA 1
ATOM 806 C C . ILE B 1 14 ? 28.969 21.219 9.266 1 89.5 14 ILE B C 1
ATOM 808 O O . ILE B 1 14 ? 28.156 20.297 9.07 1 89.5 14 ILE B O 1
ATOM 812 N N . SER B 1 15 ? 28.688 22.359 9.727 1 87.31 15 SER B N 1
ATOM 813 C CA . SER B 1 15 ? 27.312 22.672 10.055 1 87.31 15 SER B CA 1
ATOM 814 C C . SER B 1 15 ? 26.422 22.594 8.82 1 87.31 15 SER B C 1
ATOM 816 O O . SER B 1 15 ? 25.297 22.094 8.891 1 87.31 15 SER B O 1
ATOM 818 N N . LYS B 1 16 ? 26.938 23.156 7.758 1 84.06 16 LYS B N 1
ATOM 819 C CA . LYS B 1 16 ? 26.203 23.141 6.492 1 84.06 16 LYS B CA 1
ATOM 820 C C . LYS B 1 16 ? 26 21.703 6 1 84.06 16 LYS B C 1
ATOM 822 O O . LYS B 1 16 ? 24.938 21.375 5.492 1 84.06 16 LYS B O 1
ATOM 827 N N . SER B 1 17 ? 27.047 20.906 6.039 1 83.5 17 SER B N 1
ATOM 828 C CA . SER B 1 17 ? 26.969 19.516 5.645 1 83.5 17 SER B CA 1
ATOM 829 C C . SER B 1 17 ? 25.938 18.766 6.492 1 83.5 17 SER B C 1
ATOM 831 O O . SER B 1 17 ? 25.156 17.969 5.969 1 83.5 17 SER B O 1
ATOM 833 N N . LYS B 1 18 ? 25.906 19.047 7.766 1 84.81 18 LYS B N 1
ATOM 834 C CA . LYS B 1 18 ? 24.953 18.422 8.672 1 84.81 18 LYS B CA 1
ATOM 835 C C . LYS B 1 18 ? 23.531 18.859 8.359 1 84.81 18 LYS B C 1
ATOM 837 O O . LYS B 1 18 ? 22.594 18.047 8.375 1 84.81 18 LYS B O 1
ATOM 842 N N . GLN B 1 19 ? 23.438 20.156 8.039 1 84.25 19 GLN B N 1
ATOM 843 C CA . GLN B 1 19 ? 22.141 20.703 7.676 1 84.25 19 GLN B CA 1
ATOM 844 C C . GLN B 1 19 ? 21.625 20.094 6.371 1 84.25 19 GLN B C 1
ATOM 846 O O . GLN B 1 19 ? 20.438 19.781 6.25 1 84.25 19 GLN B O 1
ATOM 851 N N . SER B 1 20 ? 22.484 19.891 5.375 1 83.19 20 SER B N 1
ATOM 852 C CA . SER B 1 20 ? 22.141 19.281 4.094 1 83.19 20 SER B CA 1
ATOM 853 C C . SER B 1 20 ? 21.703 17.828 4.262 1 83.19 20 SER B C 1
ATOM 855 O O . SER B 1 20 ? 20.766 17.375 3.596 1 83.19 20 SER B O 1
ATOM 857 N N . LEU B 1 21 ? 22.422 17.172 5.102 1 77.81 21 LEU B N 1
ATOM 858 C CA . LEU B 1 21 ? 22.078 15.781 5.395 1 77.81 21 LEU B CA 1
ATOM 859 C C . LEU B 1 21 ? 20.719 15.695 6.102 1 77.81 21 LEU B C 1
ATOM 861 O O . LEU B 1 21 ? 19.922 14.812 5.801 1 77.81 21 LEU B O 1
ATOM 865 N N . ALA B 1 22 ? 20.531 16.562 7.023 1 79.06 22 ALA B N 1
ATOM 866 C CA . ALA B 1 22 ? 19.266 16.625 7.73 1 79.06 22 ALA B CA 1
ATOM 867 C C . ALA B 1 22 ? 18.109 16.922 6.77 1 79.06 22 ALA B C 1
ATOM 869 O O . ALA B 1 22 ? 17.047 16.312 6.852 1 79.06 22 ALA B O 1
ATOM 870 N N . LEU B 1 23 ? 18.297 17.859 5.883 1 73.44 23 LEU B N 1
ATOM 871 C CA . LEU B 1 23 ? 17.312 18.219 4.863 1 73.44 23 LEU B CA 1
ATOM 872 C C . LEU B 1 23 ? 17.062 17.047 3.924 1 73.44 23 LEU B C 1
ATOM 874 O O . LEU B 1 23 ? 15.914 16.797 3.531 1 73.44 23 LEU B O 1
ATOM 878 N N . ALA B 1 24 ? 18.125 16.359 3.506 1 71.06 24 ALA B N 1
ATOM 879 C CA . ALA B 1 24 ? 17.984 15.188 2.654 1 71.06 24 ALA B CA 1
ATOM 880 C C . ALA B 1 24 ? 17.156 14.109 3.346 1 71.06 24 ALA B C 1
ATOM 882 O O . ALA B 1 24 ? 16.328 13.445 2.709 1 71.06 24 ALA B O 1
ATOM 883 N N . LYS B 1 25 ? 17.359 13.93 4.602 1 69.12 25 LYS B N 1
ATOM 884 C CA . LYS B 1 25 ? 16.609 12.969 5.398 1 69.12 25 LYS B CA 1
ATOM 885 C C . LYS B 1 25 ? 15.141 13.391 5.516 1 69.12 25 LYS B C 1
ATOM 887 O O . LYS B 1 25 ? 14.242 12.555 5.418 1 69.12 25 LYS B O 1
ATOM 892 N N . LEU B 1 26 ? 15.016 14.617 5.676 1 65.31 26 LEU B N 1
ATOM 893 C CA . LEU B 1 26 ? 13.648 15.141 5.738 1 65.31 26 LEU B CA 1
ATOM 894 C C . LEU B 1 26 ? 12.93 14.938 4.406 1 65.31 26 LEU B C 1
ATOM 896 O O . LEU B 1 26 ? 11.758 14.57 4.387 1 65.31 26 LEU B O 1
ATOM 900 N N . LYS B 1 27 ? 13.594 15.367 3.363 1 64.62 27 LYS B N 1
ATOM 901 C CA . LYS B 1 27 ? 13.047 15.164 2.027 1 64.62 27 LYS B CA 1
ATOM 902 C C . LYS B 1 27 ? 12.727 13.695 1.781 1 64.62 27 LYS B C 1
ATOM 904 O O . LYS B 1 27 ? 11.703 13.367 1.185 1 64.62 27 LYS B O 1
ATOM 909 N N . LYS B 1 28 ? 13.648 12.93 2.271 1 64.06 28 LYS B N 1
ATOM 910 C CA . LYS B 1 28 ? 13.461 11.484 2.137 1 64.06 28 LYS B CA 1
ATOM 911 C C . LYS B 1 28 ? 12.273 11.008 2.967 1 64.06 28 LYS B C 1
ATOM 913 O O . LYS B 1 28 ? 11.484 10.18 2.51 1 64.06 28 LYS B O 1
ATOM 918 N N . ARG B 1 29 ? 12.25 11.602 4.066 1 61.72 29 ARG B N 1
ATOM 919 C CA . ARG B 1 29 ? 11.125 11.25 4.926 1 61.72 29 ARG B CA 1
ATOM 920 C C . ARG B 1 29 ? 9.805 11.688 4.305 1 61.72 29 ARG B C 1
ATOM 922 O O . ARG B 1 29 ? 8.82 10.938 4.32 1 61.72 29 ARG B O 1
ATOM 929 N N . ARG B 1 30 ? 9.898 12.883 3.842 1 63.47 30 ARG B N 1
ATOM 930 C CA . ARG B 1 30 ? 8.703 13.406 3.197 1 63.47 30 ARG B CA 1
ATOM 931 C C . ARG B 1 30 ? 8.328 12.57 1.977 1 63.47 30 ARG B C 1
ATOM 933 O O . ARG B 1 30 ? 7.156 12.242 1.775 1 63.47 30 ARG B O 1
ATOM 940 N N . ALA B 1 31 ? 9.398 12.297 1.227 1 67 31 ALA B N 1
ATOM 941 C CA . ALA B 1 31 ? 9.203 11.453 0.049 1 67 31 ALA B CA 1
ATOM 942 C C . ALA B 1 31 ? 8.727 10.062 0.445 1 67 31 ALA B C 1
ATOM 944 O O . ALA B 1 31 ? 7.883 9.469 -0.235 1 67 31 ALA B O 1
ATOM 945 N N . ASP B 1 32 ? 9.109 9.859 1.641 1 82.31 32 ASP B N 1
ATOM 946 C CA . ASP B 1 32 ? 8.742 8.531 2.133 1 82.31 32 ASP B CA 1
ATOM 947 C C . ASP B 1 32 ? 7.277 8.484 2.547 1 82.31 32 ASP B C 1
ATOM 949 O O . ASP B 1 32 ? 6.566 7.527 2.225 1 82.31 32 ASP B O 1
ATOM 953 N N . THR B 1 33 ? 6.902 9.664 3.096 1 85.69 33 THR B N 1
ATOM 954 C CA . THR B 1 33 ? 5.516 9.688 3.541 1 85.69 33 THR B CA 1
ATOM 955 C C . THR B 1 33 ? 4.566 9.742 2.348 1 85.69 33 THR B C 1
ATOM 957 O O . THR B 1 33 ? 3.576 9.008 2.303 1 85.69 33 THR B O 1
ATOM 960 N N . ARG B 1 34 ? 4.852 10.578 1.396 1 89.19 34 ARG B N 1
ATOM 961 C CA . ARG B 1 34 ? 4.043 10.672 0.185 1 89.19 34 ARG B CA 1
ATOM 962 C C . ARG B 1 34 ? 4.012 9.344 -0.557 1 89.19 34 ARG B C 1
ATOM 964 O O . ARG B 1 34 ? 2.957 8.914 -1.028 1 89.19 34 ARG B O 1
ATOM 971 N N . CYS B 1 35 ? 5.18 8.742 -0.585 1 91.75 35 CYS B N 1
ATOM 972 C CA . CYS B 1 35 ? 5.277 7.445 -1.246 1 91.75 35 CYS B CA 1
ATOM 973 C C . CYS B 1 35 ? 4.406 6.41 -0.545 1 91.75 35 CYS B C 1
ATOM 975 O O . CYS B 1 35 ? 3.645 5.695 -1.195 1 91.75 35 CYS B O 1
ATOM 977 N N . LYS B 1 36 ? 4.441 6.453 0.805 1 94.25 36 LYS B N 1
ATOM 978 C CA . LYS B 1 36 ? 3.645 5.5 1.576 1 94.25 36 LYS B CA 1
ATOM 979 C C . LYS B 1 36 ? 2.15 5.742 1.375 1 94.25 36 LYS B C 1
ATOM 981 O O . LYS B 1 36 ? 1.371 4.793 1.285 1 94.25 36 LYS B O 1
ATOM 986 N N . ILE B 1 37 ? 1.785 6.953 1.293 1 94.5 37 ILE B N 1
ATOM 987 C CA . ILE B 1 37 ? 0.387 7.305 1.064 1 94.5 37 ILE B CA 1
ATOM 988 C C . ILE B 1 37 ? -0.048 6.816 -0.315 1 94.5 37 ILE B C 1
ATOM 990 O O . ILE B 1 37 ? -1.134 6.25 -0.466 1 94.5 37 ILE B O 1
ATOM 994 N N . GLU B 1 38 ? 0.767 7.07 -1.315 1 94.31 38 GLU B N 1
ATOM 995 C CA . GLU B 1 38 ? 0.465 6.629 -2.674 1 94.31 38 GLU B CA 1
ATOM 996 C C . GLU B 1 38 ? 0.342 5.113 -2.748 1 94.31 38 GLU B C 1
ATOM 998 O O . GLU B 1 38 ? -0.618 4.59 -3.316 1 94.31 38 GLU B O 1
ATOM 1003 N N . LEU B 1 39 ? 1.266 4.453 -2.156 1 96.38 39 LEU B N 1
ATOM 1004 C CA . LEU B 1 39 ? 1.278 2.994 -2.184 1 96.38 39 LEU B CA 1
ATOM 1005 C C . LEU B 1 39 ? 0.082 2.426 -1.428 1 96.38 39 LEU B C 1
ATOM 1007 O O . LEU B 1 39 ? -0.537 1.456 -1.874 1 96.38 39 LEU B O 1
ATOM 1011 N N . GLY B 1 40 ? -0.232 3.059 -0.302 1 96.44 40 GLY B N 1
ATOM 1012 C CA . GLY B 1 40 ? -1.407 2.65 0.451 1 96.44 40 GLY B CA 1
ATOM 1013 C C . GLY B 1 40 ? -2.699 2.809 -0.328 1 96.44 40 GLY B C 1
ATOM 1014 O O . GLY B 1 40 ? -3.625 2.01 -0.174 1 96.44 40 GLY B O 1
ATOM 1015 N N . GLY B 1 41 ? -2.736 3.883 -1.085 1 95.44 41 GLY B N 1
ATOM 1016 C CA . GLY B 1 41 ? -3.896 4.09 -1.938 1 95.44 41 GLY B CA 1
ATOM 1017 C C . GLY B 1 41 ? -4.125 2.957 -2.922 1 95.44 41 GLY B C 1
ATOM 1018 O O . GLY B 1 41 ? -5.266 2.625 -3.24 1 95.44 41 GLY B O 1
ATOM 1019 N N . LEU B 1 42 ? -3.064 2.33 -3.434 1 97.44 42 LEU B N 1
ATOM 1020 C CA . LEU B 1 42 ? -3.188 1.202 -4.352 1 97.44 42 LEU B CA 1
ATOM 1021 C C . LEU B 1 42 ? -3.826 0.004 -3.656 1 97.44 42 LEU B C 1
ATOM 1023 O O . LEU B 1 42 ? -4.641 -0.704 -4.254 1 97.44 42 LEU B O 1
ATOM 1027 N N . VAL B 1 43 ? -3.488 -0.225 -2.365 1 97.75 43 VAL B N 1
ATOM 1028 C CA . VAL B 1 43 ? -4.062 -1.314 -1.583 1 97.75 43 VAL B CA 1
ATOM 1029 C C . VAL B 1 43 ? -5.566 -1.103 -1.425 1 97.75 43 VAL B C 1
ATOM 1031 O O . V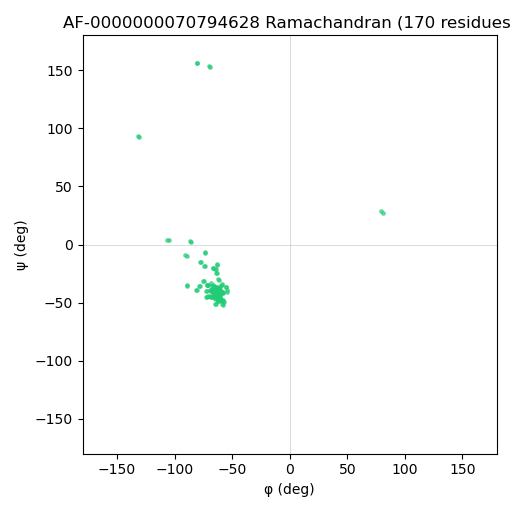AL B 1 43 ? -6.352 -2.037 -1.592 1 97.75 43 VAL B O 1
ATOM 1034 N N . ILE B 1 44 ? -5.957 0.152 -1.204 1 96 44 ILE B N 1
ATOM 1035 C CA . ILE B 1 44 ? -7.367 0.492 -1.048 1 96 44 ILE B CA 1
ATOM 1036 C C . ILE B 1 44 ? -8.094 0.311 -2.379 1 96 44 ILE B C 1
ATOM 1038 O O . ILE B 1 44 ? -9.172 -0.275 -2.428 1 96 44 ILE B O 1
ATOM 1042 N N . LYS B 1 45 ? -7.5 0.784 -3.406 1 95.25 45 LYS B N 1
ATOM 1043 C CA . LYS B 1 45 ? -8.117 0.673 -4.727 1 95.25 45 LYS B CA 1
ATOM 1044 C C . LYS B 1 45 ? -8.32 -0.788 -5.117 1 95.25 45 LYS B C 1
ATOM 1046 O O . LYS B 1 45 ? -9.289 -1.12 -5.809 1 95.25 45 LYS B O 1
ATOM 1051 N N . ALA B 1 46 ? -7.445 -1.654 -4.758 1 97.38 46 ALA B N 1
ATOM 1052 C CA . ALA B 1 46 ? -7.52 -3.072 -5.098 1 97.38 46 ALA B CA 1
ATOM 1053 C C . ALA B 1 46 ? -8.594 -3.777 -4.27 1 97.38 46 ALA B C 1
ATOM 1055 O O . ALA B 1 46 ? -8.859 -4.965 -4.473 1 97.38 46 ALA B O 1
ATOM 1056 N N . GLY B 1 47 ? -9.188 -3.119 -3.316 1 94.31 47 GLY B N 1
ATOM 1057 C CA . GLY B 1 47 ? -10.242 -3.691 -2.498 1 94.31 47 GLY B CA 1
ATOM 1058 C C . GLY B 1 47 ? -9.727 -4.598 -1.398 1 94.31 47 GLY B C 1
ATOM 1059 O O . GLY B 1 47 ? -10.43 -5.508 -0.952 1 94.31 47 GLY B O 1
ATOM 1060 N N . MET B 1 48 ? -8.5 -4.301 -0.947 1 96.12 48 MET B N 1
ATOM 1061 C CA . MET B 1 48 ? -7.879 -5.223 -0.001 1 96.12 48 MET B CA 1
ATOM 1062 C C . MET B 1 48 ? -7.871 -4.637 1.407 1 96.12 48 MET B C 1
ATOM 1064 O O . MET B 1 48 ? -7.426 -5.289 2.352 1 96.12 48 MET B O 1
ATOM 1068 N N . VAL B 1 49 ? -8.453 -3.492 1.576 1 93.94 49 VAL B N 1
ATOM 1069 C CA . VAL B 1 49 ? -8.328 -2.738 2.82 1 93.94 49 VAL B CA 1
ATOM 1070 C C . VAL B 1 49 ? -9.016 -3.492 3.955 1 93.94 49 VAL B C 1
ATOM 1072 O O . VAL B 1 49 ? -8.664 -3.324 5.125 1 93.94 49 VAL B O 1
ATOM 1075 N N . HIS B 1 50 ? -9.898 -4.383 3.643 1 93.19 50 HIS B N 1
ATOM 1076 C CA . HIS B 1 50 ? -10.664 -5.086 4.672 1 93.19 50 HIS B CA 1
ATOM 1077 C C . HIS B 1 50 ? -9.945 -6.355 5.121 1 93.19 50 HIS B C 1
ATOM 1079 O O . HIS B 1 50 ? -10.359 -7 6.086 1 93.19 50 HIS B O 1
ATOM 1085 N N . PHE B 1 51 ? -8.898 -6.746 4.434 1 95.94 51 PHE B N 1
ATOM 1086 C CA . PHE B 1 51 ? -8.102 -7.902 4.844 1 95.94 51 PHE B CA 1
ATOM 1087 C C . PHE B 1 51 ? -7.133 -7.523 5.957 1 95.94 51 PHE B C 1
ATOM 1089 O O . PHE B 1 51 ? -6.762 -6.355 6.094 1 95.94 51 PHE B O 1
ATOM 1096 N N . ASN B 1 52 ? -6.746 -8.547 6.715 1 95.06 52 ASN B N 1
ATOM 1097 C CA . ASN B 1 52 ? -5.719 -8.297 7.719 1 95.06 52 ASN B CA 1
ATOM 1098 C C . ASN B 1 52 ? -4.359 -8.039 7.074 1 95.06 52 ASN B C 1
ATOM 1100 O O . ASN B 1 52 ? -4.113 -8.445 5.941 1 95.06 52 ASN B O 1
ATOM 1104 N N . LYS B 1 53 ? -3.508 -7.297 7.785 1 97.31 53 LYS B N 1
ATOM 1105 C CA . LYS B 1 53 ? -2.207 -6.871 7.277 1 97.31 53 LYS B CA 1
ATOM 1106 C C . LYS B 1 53 ? -1.372 -8.062 6.828 1 97.31 53 LYS B C 1
ATOM 1108 O O . LYS B 1 53 ? -0.632 -7.98 5.848 1 97.31 53 LYS B O 1
ATOM 1113 N N . SER B 1 54 ? -1.502 -9.156 7.555 1 97.69 54 SER B N 1
ATOM 1114 C CA . SER B 1 54 ? -0.747 -10.359 7.203 1 97.69 54 SER B CA 1
ATOM 1115 C C . SER B 1 54 ? -1.171 -10.898 5.84 1 97.69 54 SER B C 1
ATOM 1117 O O . SER B 1 54 ? -0.336 -11.375 5.07 1 97.69 54 SER B O 1
ATOM 1119 N N . ILE B 1 55 ? -2.443 -10.883 5.508 1 98.38 55 ILE B N 1
ATOM 1120 C CA . ILE B 1 55 ? -2.943 -11.352 4.219 1 98.38 55 ILE B CA 1
ATOM 1121 C C . ILE B 1 55 ? -2.432 -10.438 3.105 1 98.38 55 ILE B C 1
ATOM 1123 O O . ILE B 1 55 ? -1.941 -10.914 2.08 1 98.38 55 ILE B O 1
ATOM 1127 N N . ILE B 1 56 ? -2.514 -9.133 3.352 1 98.56 56 ILE B N 1
ATOM 1128 C CA . ILE B 1 56 ? -2.072 -8.156 2.361 1 98.56 56 ILE B CA 1
ATOM 1129 C C . ILE B 1 56 ? -0.579 -8.336 2.092 1 98.56 56 ILE B C 1
ATOM 1131 O O . ILE B 1 56 ? -0.158 -8.43 0.936 1 98.56 56 ILE B O 1
ATOM 1135 N N . LEU B 1 57 ? 0.219 -8.422 3.184 1 98.56 57 LEU B N 1
ATOM 1136 C CA . LEU B 1 57 ? 1.656 -8.625 3.037 1 98.56 57 LEU B CA 1
ATOM 1137 C C . LEU B 1 57 ? 1.946 -9.945 2.326 1 98.56 57 LEU B C 1
ATOM 1139 O O . LEU B 1 57 ? 2.861 -10.023 1.504 1 98.56 57 LEU B O 1
ATOM 1143 N N . GLY B 1 58 ? 1.186 -10.906 2.678 1 98.62 58 GLY B N 1
ATOM 1144 C CA . GLY B 1 58 ? 1.361 -12.203 2.033 1 98.62 58 GLY B CA 1
ATOM 1145 C C . GLY B 1 58 ? 1.086 -12.164 0.542 1 98.62 58 GLY B C 1
ATOM 1146 O O . GLY B 1 58 ? 1.819 -12.766 -0.245 1 98.62 58 GLY B O 1
ATOM 1147 N N . CYS B 1 59 ? 0.035 -11.484 0.17 1 98.62 59 CYS B N 1
ATOM 1148 C CA . CYS B 1 59 ? -0.293 -11.32 -1.241 1 98.62 59 CYS B CA 1
ATOM 1149 C C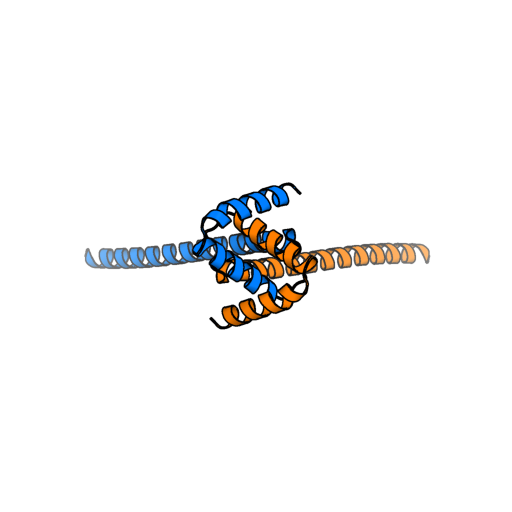 . CYS B 1 59 ? 0.848 -10.641 -1.991 1 98.62 59 CYS B C 1
ATOM 1151 O O . CYS B 1 59 ? 1.29 -11.133 -3.031 1 98.62 59 CYS B O 1
ATOM 1153 N N . LEU B 1 60 ? 1.323 -9.578 -1.411 1 98.62 60 LEU B N 1
ATOM 1154 C CA . LEU B 1 60 ? 2.406 -8.812 -2.014 1 98.62 60 LEU B CA 1
ATOM 1155 C C . LEU B 1 60 ? 3.684 -9.648 -2.092 1 98.62 60 LEU B C 1
ATOM 1157 O O . LEU B 1 60 ? 4.328 -9.703 -3.143 1 98.62 60 LEU B O 1
ATOM 1161 N N . GLY B 1 61 ? 3.971 -10.328 -1.029 1 98.06 61 GLY B N 1
ATOM 1162 C CA . GLY B 1 61 ? 5.164 -11.156 -0.98 1 98.06 61 GLY B CA 1
ATOM 1163 C C . GLY B 1 61 ? 5.129 -12.32 -1.958 1 98.06 61 GLY B C 1
ATOM 1164 O O . GLY B 1 61 ? 6.125 -12.609 -2.619 1 98.06 61 GLY B O 1
ATOM 1165 N N . PHE B 1 62 ? 3.957 -12.922 -2.029 1 98.19 62 PHE B N 1
ATOM 1166 C CA . PHE B 1 62 ? 3.773 -14.055 -2.934 1 98.19 62 PHE B CA 1
ATOM 1167 C C . PHE B 1 62 ? 3.998 -13.633 -4.379 1 98.19 62 PHE B C 1
ATOM 1169 O O . PHE B 1 62 ? 4.734 -14.297 -5.117 1 98.19 62 PHE B O 1
ATOM 1176 N N . THR B 1 63 ? 3.43 -12.523 -4.789 1 98.31 63 THR B N 1
ATOM 1177 C CA . THR B 1 63 ? 3.521 -12.094 -6.18 1 98.31 63 THR B CA 1
ATOM 1178 C C . THR B 1 63 ? 4.91 -11.539 -6.484 1 98.31 63 THR B C 1
ATOM 1180 O O . THR B 1 63 ? 5.41 -11.688 -7.602 1 98.31 63 THR B O 1
ATOM 1183 N N . THR B 1 64 ? 5.543 -10.93 -5.457 1 97.62 64 THR B N 1
ATOM 1184 C CA . THR B 1 64 ? 6.926 -10.492 -5.617 1 97.62 64 THR B CA 1
ATOM 1185 C C . THR B 1 64 ? 7.832 -11.68 -5.941 1 97.62 64 THR B C 1
ATOM 1187 O O . THR B 1 64 ? 8.625 -11.625 -6.887 1 97.62 64 THR B O 1
ATOM 1190 N N . LYS B 1 65 ? 7.703 -12.734 -5.188 1 97.12 65 LYS B N 1
ATOM 1191 C CA . LYS B 1 65 ? 8.508 -13.93 -5.414 1 97.12 65 LYS B CA 1
ATOM 1192 C C . LYS B 1 65 ? 8.203 -14.547 -6.777 1 97.12 65 LYS B C 1
ATOM 1194 O O . LYS B 1 65 ? 9.102 -15.062 -7.445 1 97.12 65 LYS B O 1
ATOM 1199 N N . LEU B 1 66 ? 6.914 -14.531 -7.176 1 97.69 66 LEU B N 1
ATOM 1200 C CA . LEU B 1 66 ? 6.504 -15.055 -8.477 1 97.69 66 LEU B CA 1
ATOM 1201 C C . LEU B 1 66 ? 7.191 -14.305 -9.609 1 97.69 66 LEU B C 1
ATOM 1203 O O . LEU B 1 66 ? 7.699 -14.914 -10.547 1 97.69 66 LEU B O 1
ATOM 1207 N N . ILE B 1 67 ? 7.281 -12.984 -9.508 1 97.56 67 ILE B N 1
ATOM 1208 C CA . ILE B 1 67 ? 7.914 -12.164 -10.531 1 97.56 67 ILE B CA 1
ATOM 1209 C C . ILE B 1 67 ? 9.414 -12.453 -10.586 1 97.56 67 ILE B C 1
ATOM 1211 O O . ILE B 1 67 ? 10.008 -12.516 -11.664 1 97.56 67 ILE B O 1
ATOM 1215 N N . GLU B 1 68 ? 10.039 -12.625 -9.445 1 95.81 68 GLU B N 1
ATOM 1216 C CA . GLU B 1 68 ? 11.469 -12.906 -9.367 1 95.81 68 GLU B CA 1
ATOM 1217 C C . GLU B 1 68 ? 11.805 -14.25 -10.008 1 95.81 68 GLU B C 1
ATOM 1219 O O . GLU B 1 68 ? 12.836 -14.391 -10.664 1 95.81 68 GLU B O 1
ATOM 1224 N N . LYS B 1 69 ? 10.922 -15.188 -9.828 1 97.12 69 LYS B N 1
ATOM 1225 C CA . LYS B 1 69 ? 11.133 -16.531 -10.367 1 97.12 69 LYS B CA 1
ATOM 1226 C C . LYS B 1 69 ? 10.766 -16.594 -11.844 1 97.12 69 LYS B C 1
ATOM 1228 O O . LYS B 1 69 ? 11.422 -17.281 -12.625 1 97.12 69 LYS B O 1
ATOM 1233 N N . GLN B 1 70 ? 9.703 -15.914 -12.18 1 97.75 70 GLN B N 1
ATOM 1234 C CA . GLN B 1 70 ? 9.188 -15.891 -13.539 1 97.75 70 GLN B CA 1
ATOM 1235 C C . GLN B 1 70 ? 8.906 -14.469 -14 1 97.75 70 GLN B C 1
ATOM 1237 O O . GLN B 1 70 ? 7.773 -13.984 -13.891 1 97.75 70 GLN B O 1
ATOM 1242 N N . PRO B 1 71 ? 9.797 -13.836 -14.633 1 95.44 71 PRO B N 1
ATOM 1243 C CA . PRO B 1 71 ? 9.711 -12.414 -14.969 1 95.44 71 PRO B CA 1
ATOM 1244 C C . PRO B 1 71 ? 8.547 -12.109 -15.914 1 95.44 71 PRO B C 1
ATOM 1246 O O . PRO B 1 71 ? 8.125 -10.953 -16.016 1 95.44 71 PRO B O 1
ATOM 1249 N N . GLU B 1 72 ? 8.062 -13.164 -16.547 1 96.19 72 GLU B N 1
ATOM 1250 C CA . GLU B 1 72 ? 6.934 -12.977 -17.453 1 96.19 72 GLU B CA 1
ATOM 1251 C C . GLU B 1 72 ? 5.695 -12.5 -16.703 1 96.19 72 GLU B C 1
ATOM 1253 O O . GLU B 1 72 ? 4.832 -11.828 -17.266 1 96.19 72 GLU B O 1
ATOM 1258 N N . TYR B 1 73 ? 5.656 -12.734 -15.438 1 97.31 73 TYR B N 1
ATOM 1259 C CA . TYR B 1 73 ? 4.5 -12.352 -14.633 1 97.31 73 TYR B CA 1
ATOM 1260 C C . TYR B 1 73 ? 4.465 -10.844 -14.414 1 97.31 73 TYR B C 1
ATOM 1262 O O . TYR B 1 73 ? 3.416 -10.273 -14.102 1 97.31 73 TYR B O 1
ATOM 1270 N N . LYS B 1 74 ? 5.613 -10.242 -14.633 1 96.94 74 LYS B N 1
ATOM 1271 C CA . LYS B 1 74 ? 5.652 -8.789 -14.523 1 96.94 74 LYS B CA 1
ATOM 1272 C C . LYS B 1 74 ? 4.676 -8.141 -15.508 1 96.94 74 LYS B C 1
ATOM 1274 O O . LYS B 1 74 ? 3.854 -7.312 -15.109 1 96.94 74 LYS B O 1
ATOM 1279 N N . LYS B 1 75 ? 4.832 -8.57 -16.688 1 97 75 LYS B N 1
ATOM 1280 C CA . LYS B 1 75 ? 3.949 -8.039 -17.734 1 97 75 LYS B CA 1
ATOM 1281 C C . LYS B 1 75 ? 2.498 -8.43 -17.469 1 97 75 LYS B C 1
ATOM 1283 O O . LYS B 1 75 ? 1.585 -7.633 -17.703 1 97 75 LYS B O 1
ATOM 1288 N N . PHE B 1 76 ? 2.332 -9.586 -17.047 1 98 76 PHE B N 1
ATOM 1289 C CA . PHE B 1 76 ? 1.008 -10.102 -16.719 1 98 76 PHE B CA 1
ATOM 1290 C C . PHE B 1 76 ? 0.332 -9.227 -15.664 1 98 76 PHE B C 1
ATOM 1292 O O . PHE B 1 76 ? -0.793 -8.766 -15.867 1 98 76 PHE B O 1
ATOM 1299 N N . PHE B 1 77 ? 1.006 -8.906 -14.594 1 98.31 77 PHE B N 1
ATOM 1300 C CA . PHE B 1 77 ? 0.446 -8.102 -13.516 1 98.31 77 PHE B CA 1
ATOM 1301 C C . PHE B 1 77 ? 0.283 -6.652 -13.953 1 98.31 77 PHE B C 1
ATOM 1303 O O . PHE B 1 77 ? -0.672 -5.984 -13.555 1 98.31 77 PHE B O 1
ATOM 1310 N N . GLU B 1 78 ? 1.221 -6.227 -14.758 1 98 78 GLU B N 1
ATOM 1311 C CA . GLU B 1 78 ? 1.112 -4.863 -15.266 1 98 78 GLU B CA 1
ATOM 1312 C C . GLU B 1 78 ? -0.172 -4.672 -16.062 1 98 78 GLU B C 1
ATOM 1314 O O . GLU B 1 78 ? -0.838 -3.643 -15.945 1 98 78 GLU B O 1
ATOM 1319 N N . GLU B 1 79 ? -0.475 -5.625 -16.812 1 97.81 79 GLU B N 1
ATOM 1320 C CA . GLU B 1 79 ? -1.695 -5.566 -17.609 1 97.81 79 GLU B CA 1
ATOM 1321 C C . GLU B 1 79 ? -2.936 -5.547 -16.719 1 97.81 79 GLU B C 1
ATOM 1323 O O . GLU B 1 79 ? -3.865 -4.773 -16.969 1 97.81 79 GLU B O 1
ATOM 1328 N N . ILE B 1 80 ? -2.953 -6.336 -15.75 1 97.75 80 ILE B N 1
ATOM 1329 C CA . ILE B 1 80 ? -4.059 -6.367 -14.797 1 97.75 80 ILE B CA 1
ATOM 1330 C C . ILE B 1 80 ? -4.18 -5.012 -14.102 1 97.75 80 ILE B C 1
ATOM 1332 O O . ILE B 1 80 ? -5.277 -4.465 -13.977 1 97.75 80 ILE B O 1
ATOM 1336 N N . GLY B 1 81 ? -3.043 -4.484 -13.617 1 98.06 81 GLY B N 1
ATOM 1337 C CA . GLY B 1 81 ? -3.037 -3.195 -12.953 1 98.06 81 GLY B CA 1
ATOM 1338 C C . GLY B 1 81 ? -3.553 -2.068 -13.828 1 98.06 81 GLY B C 1
ATOM 1339 O O . GLY B 1 81 ? -4.324 -1.223 -13.367 1 98.06 81 GLY B O 1
ATOM 1340 N N . ASN B 1 82 ? -3.154 -2.098 -15.047 1 97.25 82 ASN B N 1
ATOM 1341 C CA . ASN B 1 82 ? -3.617 -1.085 -15.984 1 97.25 82 ASN B CA 1
ATOM 1342 C C . ASN B 1 82 ? -5.133 -1.129 -16.156 1 97.25 82 ASN B C 1
ATOM 1344 O O . ASN B 1 82 ? -5.781 -0.086 -16.25 1 97.25 82 ASN B O 1
ATOM 1348 N N . GLU B 1 83 ? -5.641 -2.227 -16.188 1 96.81 83 GLU B N 1
ATOM 1349 C CA . GLU B 1 83 ? -7.086 -2.383 -16.312 1 96.81 83 GLU B CA 1
ATOM 1350 C C . GLU B 1 83 ? -7.805 -1.869 -15.062 1 96.81 83 GLU B C 1
ATOM 1352 O O . GLU B 1 83 ? -8.867 -1.248 -15.156 1 96.81 83 GLU B O 1
ATOM 1357 N N . LEU B 1 84 ? -7.234 -2.104 -13.938 1 95.69 84 LEU B N 1
ATOM 1358 C CA . LEU B 1 84 ? -7.832 -1.683 -12.68 1 95.69 84 LEU B CA 1
ATOM 1359 C C . LEU B 1 84 ? -7.758 -0.168 -12.516 1 95.69 84 LEU B C 1
ATOM 1361 O O . LEU B 1 84 ? -8.648 0.443 -11.922 1 95.69 84 LEU B O 1
ATOM 1365 N N . PHE B 1 85 ? -6.656 0.461 -13.016 1 92.88 85 PHE B N 1
ATOM 1366 C CA . PHE B 1 85 ? -6.523 1.912 -12.953 1 92.88 85 PHE B CA 1
ATOM 1367 C C . PHE B 1 85 ? -7.633 2.592 -13.742 1 92.88 85 PHE B C 1
ATOM 1369 O O . PHE B 1 85 ? -8.047 3.703 -13.414 1 92.88 85 PHE B O 1
ATOM 1376 N N . LEU B 1 86 ? -8.031 1.809 -14.766 1 87.69 86 LEU B N 1
ATOM 1377 C CA . LEU B 1 86 ? -9.07 2.365 -15.633 1 87.69 86 LEU B CA 1
ATOM 1378 C C . LEU B 1 86 ? -10.438 2.25 -14.977 1 87.69 86 LEU B C 1
ATOM 1380 O O . LEU B 1 86 ? -11.383 2.947 -15.367 1 87.69 86 LEU B O 1
ATOM 1384 N N . LYS B 1 87 ? -10.586 1.485 -13.984 1 80.12 87 LYS B N 1
ATOM 1385 C CA . LYS B 1 87 ? -11.867 1.298 -13.305 1 80.12 87 LYS B CA 1
ATOM 1386 C C . LYS B 1 87 ? -12.008 2.242 -12.117 1 80.12 87 LYS B C 1
ATOM 1388 O O . LYS B 1 87 ? -13.07 2.822 -11.898 1 80.12 87 LYS B O 1
#

Solvent-accessible surface area (backbone atoms only — not comparable to full-atom values): 8806 Å² total; per-residue (Å²): 127,69,59,65,58,51,52,49,49,49,51,47,52,50,50,48,53,52,50,51,50,51,49,50,48,46,50,45,47,50,49,43,48,54,47,17,35,55,47,10,46,40,44,48,72,38,68,46,69,86,52,56,67,36,32,54,31,8,41,46,34,53,49,45,52,47,28,74,75,38,60,69,45,45,60,55,21,28,53,48,10,50,54,55,72,72,103,126,70,59,64,58,51,52,50,50,51,52,48,52,50,50,48,52,51,49,50,50,51,49,50,49,47,51,46,47,48,50,43,48,55,48,17,35,55,48,10,47,40,43,47,73,40,66,47,69,85,53,55,68,35,32,54,30,8,42,47,35,51,46,45,53,46,28,73,75,38,60,69,45,45,58,54,22,28,52,49,10,50,55,56,73,72,104

Secondary structure (DSSP, 8-state):
-HHHHHHHHHHHHHHHHHHHHHHHHHHHHHHHHHHHHHHHHHHHHTT-TTS-HHHHHHHHHHHHHHHHH-THHHHHHHHHHHHHHH-/-HHHHHHHHHHHHHHHHHHHHHHHHHHHHHHHHHHHHHHHHHHHHTT-TTS-HHHHHHHHHHHHHHHHH-THHHHHHHHHHHHHHH-

Radius of gyration: 24.96 Å; Cα contacts (8 Å, |Δi|>4): 175; chains: 2; bounding box: 87×57×41 Å

Organism: Legionella pneumophila subsp. pneumophila (strain Philadelphia 1 / ATCC 33152 / DSM 7513) (NCBI:txid272624)

Foldseek 3Di:
DCVVVVVVVVVVVVVVVVVVVVVVVVVVVVVVVVVVVVVVVLCVLVVNVPPDPVVVVVVVVVVVVVCVVPVVVVVVVVVVSVVSVVD/DCVVVVVVVVVVVVVVVVVVVVVVVVVVVVVVVVVVVVVVVLCVLVVNVPPDPVVVVVVVVVVVVVCVVPVVVVVVVVVVSVVSVVD

InterPro domains:
  IPR009444 Conjugal transfer, TraD, alpha-type [PF06412] (27-85)

Sequence (174 aa):
MNTLEQIKKEKQAISKSKQSLALAKLKKRRADTRCKIELGGLVIKAGMVHFNKSIILGCLGFTTKLIEKQPEYKKFFEEIGNELFLKMNTLEQIKKEKQAISKSKQSLALAKLKKRRADTRCKIELGGLVIKAGMVHFNKSIILGCLGFTTKLIEKQPEYKKFFEEIGNELFLK